Protein AF-A0A496U935-F1 (afdb_monomer_lite)

Sequence (154 aa):
MNNRLVRILVPLVVIAGLAYFGVIDLSLLPMDDPNFQATLATIGIYMLWSILESVRDTDFSRITLYAVLLVSALDTFLLELTNFSGHMYIRWAGVFLLVSGCLARLLALKTGNRTLLRLARIGQELGVALGLGSIAGTVIAVFPGIPSSLREEI

Foldseek 3Di:
DPPLVCLVCVVVVVVVVCVVVVVDPPVPQPPVPLLSVLLVLLVVLVSVLCSVVVPDDDAPLVVLLVVLLVQLCCCLPVNVPQAPVPPSVQLVVLSVLLNVLSVLCVVCVVVVPLVSNLSSSLSNQCSSNSSSRGPRSNCSSPPVNSVSSVPDDD

Structure (mmCIF, N/CA/C/O backbone):
data_AF-A0A496U935-F1
#
_entry.id   AF-A0A496U935-F1
#
loop_
_atom_site.group_PDB
_atom_site.id
_atom_site.type_symbol
_atom_site.label_atom_id
_atom_site.label_alt_id
_atom_site.label_comp_id
_atom_site.label_asym_id
_atom_site.label_entity_id
_atom_site.label_seq_id
_atom_site.pdbx_PDB_ins_code
_atom_site.Cartn_x
_atom_site.Cartn_y
_atom_site.Cartn_z
_atom_site.occupancy
_atom_site.B_iso_or_equiv
_atom_site.auth_seq_id
_atom_site.auth_comp_id
_atom_site.auth_asym_id
_atom_site.auth_atom_id
_atom_site.pdbx_PDB_model_num
ATOM 1 N N . MET A 1 1 ? -13.586 -25.203 3.489 1.00 51.03 1 MET A N 1
ATOM 2 C CA . MET A 1 1 ? -12.246 -24.741 3.054 1.00 51.03 1 MET A CA 1
ATOM 3 C C . MET A 1 1 ? -12.108 -23.280 3.463 1.00 51.03 1 MET A C 1
ATOM 5 O O . MET A 1 1 ? -13.022 -22.519 3.185 1.00 51.03 1 MET A O 1
ATOM 9 N N . ASN A 1 2 ? -11.064 -22.896 4.204 1.00 60.16 2 ASN A N 1
ATOM 10 C CA . ASN A 1 2 ? -10.927 -21.534 4.741 1.00 60.16 2 ASN A CA 1
ATOM 11 C C . ASN A 1 2 ? -10.929 -20.506 3.590 1.00 60.16 2 ASN A C 1
ATOM 13 O O . ASN A 1 2 ? -10.000 -20.512 2.786 1.00 60.16 2 ASN A O 1
ATOM 17 N N . ASN A 1 3 ? -11.918 -19.603 3.531 1.00 65.00 3 ASN A N 1
ATOM 18 C CA . ASN A 1 3 ? -12.020 -18.538 2.511 1.00 65.00 3 ASN A CA 1
ATOM 19 C C . ASN A 1 3 ? -10.723 -17.719 2.351 1.00 65.00 3 ASN A C 1
ATOM 21 O O . ASN A 1 3 ? -10.454 -17.170 1.285 1.00 65.00 3 ASN A O 1
ATOM 25 N N . ARG A 1 4 ? -9.885 -17.679 3.395 1.00 64.25 4 ARG A N 1
ATOM 26 C CA . ARG A 1 4 ? -8.563 -17.039 3.386 1.00 64.25 4 ARG A CA 1
ATOM 27 C C . ARG A 1 4 ? -7.571 -17.722 2.449 1.00 64.25 4 ARG A C 1
ATOM 29 O O . ARG A 1 4 ? -6.885 -17.037 1.707 1.00 64.25 4 ARG A O 1
ATOM 36 N N . LEU A 1 5 ? -7.519 -19.056 2.456 1.00 64.50 5 LEU A N 1
ATOM 37 C CA . LEU A 1 5 ? -6.602 -19.812 1.600 1.00 64.50 5 LEU A CA 1
ATOM 38 C C . LEU A 1 5 ? -6.986 -19.666 0.132 1.00 64.50 5 LEU A C 1
ATOM 40 O O . LEU A 1 5 ? -6.110 -19.474 -0.696 1.00 64.50 5 LEU A O 1
ATOM 44 N N . VAL A 1 6 ? -8.285 -19.669 -0.181 1.00 68.88 6 VAL A N 1
ATOM 45 C CA . VAL A 1 6 ? -8.776 -19.474 -1.553 1.00 68.88 6 VAL A CA 1
ATOM 46 C C . VAL A 1 6 ? -8.397 -18.087 -2.084 1.00 68.88 6 VAL A C 1
ATOM 48 O O . VAL A 1 6 ? -7.912 -17.987 -3.202 1.00 68.88 6 VAL A O 1
ATOM 51 N N . ARG A 1 7 ? -8.515 -17.020 -1.282 1.00 64.94 7 ARG A N 1
ATOM 52 C CA . ARG A 1 7 ? -8.124 -15.657 -1.702 1.00 64.94 7 ARG A CA 1
ATOM 53 C C . ARG A 1 7 ? -6.628 -15.487 -1.992 1.00 64.94 7 ARG A C 1
ATOM 55 O O . ARG A 1 7 ? -6.278 -14.587 -2.742 1.00 64.94 7 ARG A O 1
ATOM 62 N N . ILE A 1 8 ? -5.773 -16.328 -1.411 1.00 66.69 8 ILE A N 1
ATOM 63 C CA . ILE A 1 8 ? -4.318 -16.336 -1.648 1.00 66.69 8 ILE A CA 1
ATOM 64 C C . ILE A 1 8 ? -3.976 -17.244 -2.822 1.00 66.69 8 ILE A C 1
ATOM 66 O O . ILE A 1 8 ? -3.218 -16.872 -3.714 1.00 66.69 8 ILE A O 1
ATOM 70 N N . LEU A 1 9 ? -4.547 -18.449 -2.805 1.00 70.94 9 LEU A N 1
ATOM 71 C CA . LEU A 1 9 ? -4.283 -19.470 -3.802 1.00 70.94 9 LEU A CA 1
ATOM 72 C C . LEU A 1 9 ? -4.796 -19.047 -5.163 1.00 70.94 9 LEU A C 1
ATOM 74 O O . LEU A 1 9 ? -4.093 -19.276 -6.124 1.00 70.94 9 LEU A O 1
ATOM 78 N N . VAL A 1 10 ? -5.960 -18.407 -5.273 1.00 74.25 10 VAL A N 1
ATOM 79 C CA . VAL A 1 10 ? -6.506 -18.003 -6.577 1.00 74.25 10 VAL A CA 1
ATOM 80 C C . VAL A 1 10 ? -5.537 -17.102 -7.355 1.00 74.25 10 VAL A C 1
ATOM 82 O O . VAL A 1 10 ? -5.161 -17.503 -8.451 1.00 74.25 10 VAL A O 1
ATOM 85 N N . PRO A 1 11 ? -5.061 -15.949 -6.843 1.00 73.06 11 PRO A N 1
ATOM 86 C CA . PRO A 1 11 ? -4.116 -15.122 -7.591 1.00 73.06 11 PRO A CA 1
ATOM 87 C C . PRO A 1 11 ? -2.777 -15.830 -7.839 1.00 73.06 11 PRO A C 1
ATOM 89 O O . PRO A 1 11 ? -2.255 -15.738 -8.944 1.00 73.06 11 PRO A O 1
ATOM 92 N N . LEU A 1 12 ? -2.247 -16.599 -6.878 1.00 75.88 12 LEU A N 1
ATOM 93 C CA . LEU A 1 12 ? -1.008 -17.368 -7.080 1.00 75.88 12 LEU A CA 1
ATOM 94 C C . LEU A 1 12 ? -1.152 -18.466 -8.141 1.00 75.88 12 LEU A C 1
ATOM 96 O O . LEU A 1 12 ? -0.262 -18.637 -8.964 1.00 75.88 12 LEU A O 1
ATOM 100 N N . VAL A 1 13 ? -2.267 -19.193 -8.139 1.00 80.56 13 VAL A N 1
ATOM 101 C CA . VAL A 1 13 ? -2.587 -20.248 -9.109 1.00 80.56 13 VAL A CA 1
ATOM 102 C C . VAL A 1 13 ? -2.856 -19.642 -10.480 1.00 80.56 13 VAL A C 1
ATOM 104 O O . VAL A 1 13 ? -2.444 -20.223 -11.474 1.00 80.56 13 VAL A O 1
ATOM 107 N N . VAL A 1 14 ? -3.487 -18.468 -10.555 1.00 79.19 14 VAL A N 1
ATOM 108 C CA . VAL A 1 14 ? -3.654 -17.733 -11.816 1.00 79.19 14 VAL A CA 1
ATOM 109 C C . VAL A 1 14 ? -2.294 -17.305 -12.365 1.00 79.19 14 VAL A C 1
ATOM 111 O O . VAL A 1 14 ? -2.022 -17.567 -13.529 1.00 79.19 14 VAL A O 1
ATOM 114 N N . ILE A 1 15 ? -1.409 -16.730 -11.543 1.00 79.06 15 ILE A N 1
ATOM 115 C CA . ILE A 1 15 ? -0.047 -16.357 -11.965 1.00 79.06 15 ILE A CA 1
ATOM 116 C C . ILE A 1 15 ? 0.744 -17.597 -12.403 1.00 79.06 15 ILE A C 1
ATOM 118 O O . ILE A 1 15 ? 1.351 -17.588 -13.470 1.00 79.06 15 ILE A O 1
ATOM 122 N N . ALA A 1 16 ? 0.703 -18.680 -11.622 1.00 78.00 16 ALA A N 1
ATOM 123 C CA . ALA A 1 16 ? 1.377 -19.934 -11.948 1.00 78.00 16 ALA A CA 1
ATOM 124 C C . ALA A 1 16 ? 0.813 -20.579 -13.222 1.00 78.00 16 ALA A C 1
ATOM 126 O O . ALA A 1 16 ? 1.575 -21.092 -14.034 1.00 78.00 16 ALA A O 1
ATOM 127 N N . GLY A 1 17 ? -0.504 -20.518 -13.425 1.00 81.75 17 GLY A N 1
ATOM 128 C CA . GLY A 1 17 ? -1.167 -20.975 -14.641 1.00 81.75 17 GLY A CA 1
ATOM 129 C C . GLY A 1 17 ? -0.741 -20.152 -15.853 1.00 81.75 17 GLY A C 1
ATOM 130 O O . GLY A 1 17 ? -0.320 -20.720 -16.852 1.00 81.75 17 GLY A O 1
ATOM 131 N N . LEU A 1 18 ? -0.772 -18.822 -15.755 1.00 81.81 18 LEU A N 1
ATOM 132 C CA . LEU A 1 18 ? -0.329 -17.921 -16.825 1.00 81.81 18 LEU A CA 1
ATOM 133 C C . LEU A 1 18 ? 1.153 -18.118 -17.172 1.00 81.81 18 LEU A C 1
ATOM 135 O O . LEU A 1 18 ? 1.505 -18.103 -18.350 1.00 81.81 18 LEU A O 1
ATOM 139 N N . ALA A 1 19 ? 2.003 -18.358 -16.172 1.00 80.44 19 ALA A N 1
ATOM 140 C CA . ALA A 1 19 ? 3.406 -18.696 -16.385 1.00 80.44 19 ALA A CA 1
ATOM 141 C C . ALA A 1 19 ? 3.576 -20.074 -17.045 1.00 80.44 19 ALA A C 1
ATOM 143 O O . ALA A 1 19 ? 4.342 -20.217 -17.993 1.00 80.44 19 ALA A O 1
ATOM 144 N N . TYR A 1 20 ? 2.818 -21.082 -16.601 1.00 82.19 20 TYR A N 1
ATOM 145 C CA . TYR A 1 20 ? 2.844 -22.430 -17.175 1.00 82.19 20 TYR A CA 1
ATOM 146 C C . TYR A 1 20 ? 2.384 -22.456 -18.640 1.00 82.19 20 TYR A C 1
ATOM 148 O O . TYR A 1 20 ? 2.972 -23.157 -19.458 1.00 82.19 20 TYR A O 1
ATOM 156 N N . PHE A 1 21 ? 1.371 -21.659 -18.991 1.00 85.06 21 PHE A N 1
ATOM 157 C CA . PHE A 1 21 ? 0.910 -21.493 -20.373 1.00 85.06 21 PHE A CA 1
ATOM 158 C C . PHE A 1 21 ? 1.835 -20.608 -21.228 1.00 85.06 21 PHE A C 1
ATOM 160 O O . PHE A 1 21 ? 1.528 -20.372 -22.394 1.00 85.06 21 PHE A O 1
ATOM 167 N N . GLY A 1 22 ? 2.948 -20.110 -20.675 1.00 76.75 22 GLY A N 1
ATOM 168 C CA . GLY A 1 22 ? 3.897 -19.256 -21.392 1.00 76.75 22 GLY A CA 1
ATOM 169 C C . GLY A 1 22 ? 3.345 -17.871 -21.739 1.00 76.75 22 GLY A C 1
ATOM 170 O O . GLY A 1 22 ? 3.908 -17.185 -22.586 1.00 76.75 22 GLY A O 1
ATOM 171 N N . VAL A 1 23 ? 2.242 -17.455 -21.106 1.00 80.06 23 VAL A N 1
ATOM 172 C CA . VAL A 1 23 ? 1.650 -16.118 -21.283 1.00 80.06 23 VAL A CA 1
ATOM 173 C C . VAL A 1 23 ? 2.477 -15.066 -20.541 1.00 80.06 23 VAL A C 1
ATOM 175 O O . VAL A 1 23 ? 2.571 -13.927 -20.988 1.00 80.06 23 VAL A O 1
ATOM 178 N N . ILE A 1 24 ? 3.080 -15.448 -19.411 1.00 76.06 24 ILE A N 1
ATOM 179 C CA . ILE A 1 24 ? 3.973 -14.600 -18.617 1.00 76.06 24 ILE A CA 1
ATOM 180 C C . ILE A 1 24 ? 5.315 -15.310 -18.474 1.00 76.06 24 ILE A C 1
ATOM 182 O O . ILE A 1 24 ? 5.380 -16.409 -17.929 1.00 76.06 24 ILE A O 1
ATOM 186 N N . ASP A 1 25 ? 6.391 -14.656 -18.897 1.00 77.56 25 ASP A N 1
ATOM 187 C CA . ASP A 1 25 ? 7.743 -15.116 -18.604 1.00 77.56 25 ASP A CA 1
ATOM 188 C C . ASP A 1 25 ? 8.238 -14.468 -17.304 1.00 77.56 25 ASP A C 1
ATOM 190 O O . ASP A 1 25 ? 8.533 -13.274 -17.242 1.00 77.56 25 ASP A O 1
ATOM 194 N N . LEU A 1 26 ? 8.310 -15.268 -16.241 1.00 74.19 26 LEU A N 1
ATOM 195 C CA . LEU A 1 26 ? 8.789 -14.818 -14.933 1.00 74.19 26 LEU A CA 1
ATOM 196 C C . LEU A 1 26 ? 10.297 -14.525 -14.930 1.00 74.19 26 LEU A C 1
ATOM 198 O O . LEU A 1 26 ? 10.767 -13.820 -14.040 1.00 74.19 26 LEU A O 1
ATOM 202 N N . SER A 1 27 ? 11.054 -15.047 -15.901 1.00 73.69 27 SER A N 1
ATOM 203 C CA . SER A 1 27 ? 12.497 -14.807 -16.014 1.00 73.69 27 SER A CA 1
ATOM 204 C C . SER A 1 27 ? 12.833 -13.432 -16.597 1.00 73.69 27 SER A C 1
ATOM 206 O O . SER A 1 27 ? 13.920 -12.916 -16.353 1.00 73.69 27 SER A O 1
ATOM 208 N N . LEU A 1 28 ? 11.876 -12.808 -17.292 1.00 75.56 28 LEU A N 1
ATOM 209 C CA . LEU A 1 28 ? 11.979 -11.441 -17.810 1.00 75.56 28 LEU A CA 1
ATOM 210 C C . LEU A 1 28 ? 11.612 -10.372 -16.772 1.00 75.56 28 LEU A C 1
ATOM 212 O O . LEU A 1 28 ? 11.670 -9.179 -17.074 1.00 75.56 28 LEU A O 1
ATOM 216 N N . LEU A 1 29 ? 11.221 -10.766 -15.555 1.00 78.19 29 LEU A N 1
ATOM 217 C CA . LEU A 1 29 ? 10.920 -9.801 -14.504 1.00 78.19 29 LEU A CA 1
ATOM 218 C C . LEU A 1 29 ? 12.202 -9.057 -14.100 1.00 78.19 29 LEU A C 1
ATOM 220 O O . LEU A 1 29 ? 13.200 -9.710 -13.782 1.00 78.19 29 LEU A O 1
ATOM 224 N N . PRO A 1 30 ? 12.187 -7.712 -14.057 1.00 80.69 30 PRO A N 1
ATOM 225 C CA . PRO A 1 30 ? 13.355 -6.907 -13.719 1.00 80.69 30 PRO A CA 1
ATOM 226 C C . PRO A 1 30 ? 13.611 -6.952 -12.206 1.00 80.69 30 PRO A C 1
ATOM 228 O O . PRO A 1 30 ? 13.428 -5.973 -11.489 1.00 80.69 30 PRO A O 1
ATOM 231 N N . MET A 1 31 ? 14.023 -8.116 -11.699 1.00 81.75 31 MET A N 1
ATOM 232 C CA . MET A 1 31 ? 14.264 -8.353 -10.272 1.00 81.75 31 MET A CA 1
ATOM 233 C C . MET A 1 31 ? 15.376 -7.467 -9.709 1.00 81.75 31 MET A C 1
ATOM 235 O O . MET A 1 31 ? 15.357 -7.160 -8.519 1.00 81.75 31 MET A O 1
ATOM 239 N N . ASP A 1 32 ? 16.299 -7.020 -10.558 1.00 83.75 32 ASP A N 1
ATOM 240 C CA . ASP A 1 32 ? 17.384 -6.109 -10.193 1.00 83.75 32 ASP A CA 1
ATOM 241 C C . ASP A 1 32 ? 16.967 -4.628 -10.222 1.00 83.75 32 ASP A C 1
ATOM 243 O O . ASP A 1 32 ? 17.707 -3.780 -9.723 1.00 83.75 32 ASP A O 1
ATOM 247 N N . ASP A 1 33 ? 15.790 -4.290 -10.771 1.00 82.19 33 ASP A N 1
ATOM 248 C CA . ASP A 1 33 ? 15.294 -2.914 -10.761 1.00 82.19 33 ASP A CA 1
ATOM 249 C C . ASP A 1 33 ? 14.745 -2.565 -9.369 1.00 82.19 33 ASP A C 1
ATOM 251 O O . ASP A 1 33 ? 13.744 -3.134 -8.914 1.00 82.19 33 ASP A O 1
ATOM 255 N N . PRO A 1 34 ? 15.347 -1.592 -8.668 1.00 81.81 34 PRO A N 1
ATOM 256 C CA . PRO A 1 34 ? 14.910 -1.240 -7.327 1.00 81.81 34 PRO A CA 1
ATOM 257 C C . PRO A 1 34 ? 13.490 -0.642 -7.305 1.00 81.81 34 PRO A C 1
ATOM 259 O O . PRO A 1 34 ? 12.810 -0.713 -6.278 1.00 81.81 34 PRO A O 1
ATOM 262 N N . ASN A 1 35 ? 12.996 -0.084 -8.420 1.00 80.50 35 ASN A N 1
ATOM 263 C CA . ASN A 1 35 ? 11.610 0.386 -8.515 1.00 80.50 35 ASN A CA 1
ATOM 264 C C . ASN A 1 35 ? 10.631 -0.787 -8.517 1.00 80.50 35 ASN A C 1
ATOM 266 O O . ASN A 1 35 ? 9.629 -0.767 -7.792 1.00 80.50 35 ASN A O 1
ATOM 270 N N . PHE A 1 36 ? 10.939 -1.824 -9.295 1.00 81.25 36 PHE A N 1
ATOM 271 C CA . PHE A 1 36 ? 10.192 -3.072 -9.299 1.00 81.25 36 PHE A CA 1
ATOM 272 C C . PHE A 1 36 ? 10.188 -3.727 -7.911 1.00 81.25 36 PHE A C 1
ATOM 274 O O . PHE A 1 36 ? 9.121 -4.084 -7.412 1.00 81.25 36 PHE A O 1
ATOM 281 N N . GLN A 1 37 ? 11.337 -3.782 -7.227 1.00 87.31 37 GLN A N 1
ATOM 282 C CA . GLN A 1 37 ? 11.442 -4.347 -5.875 1.00 87.31 37 GLN A CA 1
ATOM 283 C C . GLN A 1 37 ? 10.560 -3.625 -4.847 1.00 87.31 37 GLN A C 1
ATOM 285 O O . GLN A 1 37 ? 9.840 -4.280 -4.093 1.00 87.31 37 GLN A O 1
ATOM 290 N N . ALA A 1 38 ? 10.578 -2.287 -4.820 1.00 84.69 38 ALA A N 1
ATOM 291 C CA . ALA A 1 38 ? 9.737 -1.514 -3.903 1.00 84.69 38 ALA A CA 1
ATOM 292 C C . ALA A 1 38 ? 8.245 -1.757 -4.178 1.00 84.69 38 ALA A C 1
ATOM 294 O O . ALA A 1 38 ? 7.476 -2.013 -3.253 1.00 84.69 38 ALA A O 1
ATOM 295 N N . THR A 1 39 ? 7.856 -1.768 -5.456 1.00 84.69 39 THR A N 1
ATOM 296 C CA . THR A 1 39 ? 6.484 -2.069 -5.890 1.00 84.69 39 THR A CA 1
ATOM 297 C C . THR A 1 39 ? 6.049 -3.463 -5.437 1.00 84.69 39 THR A C 1
ATOM 299 O O . THR A 1 39 ? 4.989 -3.628 -4.830 1.00 84.69 39 THR A O 1
ATOM 302 N N . LEU A 1 40 ? 6.893 -4.466 -5.688 1.00 84.81 40 LEU A N 1
ATOM 303 C CA . LEU A 1 40 ? 6.660 -5.854 -5.308 1.00 84.81 40 LEU A CA 1
ATOM 304 C C . LEU A 1 40 ? 6.536 -6.001 -3.787 1.00 84.81 40 LEU A C 1
ATOM 306 O O . LEU A 1 40 ? 5.631 -6.684 -3.310 1.00 84.81 40 LEU A O 1
ATOM 310 N N . ALA A 1 41 ? 7.393 -5.320 -3.021 1.00 87.31 41 ALA A N 1
ATOM 311 C CA . ALA A 1 41 ? 7.331 -5.300 -1.565 1.00 87.31 41 ALA A CA 1
ATOM 312 C C . ALA A 1 41 ? 6.020 -4.677 -1.065 1.00 87.31 41 ALA A C 1
ATOM 314 O O . ALA A 1 41 ? 5.342 -5.280 -0.232 1.00 87.31 41 ALA A O 1
ATOM 315 N N . THR A 1 42 ? 5.617 -3.517 -1.595 1.00 86.44 42 THR A N 1
ATOM 316 C CA . THR A 1 42 ? 4.346 -2.863 -1.241 1.00 86.44 42 THR A CA 1
ATOM 317 C C . THR A 1 42 ? 3.153 -3.777 -1.509 1.00 86.44 42 THR A C 1
ATOM 319 O O . THR A 1 42 ? 2.316 -3.964 -0.625 1.00 86.44 42 THR A O 1
ATOM 322 N N . ILE A 1 43 ? 3.098 -4.400 -2.692 1.00 84.19 43 ILE A N 1
ATOM 323 C CA . ILE A 1 43 ? 2.038 -5.347 -3.063 1.00 84.19 43 ILE A CA 1
ATOM 324 C C . ILE A 1 43 ? 2.059 -6.573 -2.142 1.00 84.19 43 ILE A C 1
ATOM 326 O O . ILE A 1 43 ? 1.010 -6.994 -1.654 1.00 84.19 43 ILE A O 1
ATOM 330 N N . GLY A 1 44 ? 3.239 -7.131 -1.863 1.00 84.00 44 GLY A N 1
ATOM 331 C CA . GLY A 1 44 ? 3.404 -8.292 -0.991 1.00 84.00 44 GLY A CA 1
ATOM 332 C C . GLY A 1 44 ? 2.935 -8.024 0.439 1.00 84.00 44 GLY A C 1
ATOM 333 O O . GLY A 1 44 ? 2.155 -8.800 0.991 1.00 84.00 44 GLY A O 1
ATOM 334 N N . ILE A 1 45 ? 3.340 -6.891 1.019 1.00 87.56 45 ILE A N 1
ATOM 335 C CA . ILE A 1 45 ? 2.902 -6.455 2.352 1.00 87.56 45 ILE A CA 1
ATOM 336 C C . ILE A 1 45 ? 1.394 -6.226 2.367 1.00 87.56 45 ILE A C 1
ATOM 338 O O . ILE A 1 45 ? 0.718 -6.657 3.301 1.00 87.56 45 ILE A O 1
ATOM 342 N N . TYR A 1 46 ? 0.855 -5.580 1.334 1.00 83.56 46 TYR A N 1
ATOM 343 C CA . TYR A 1 46 ? -0.575 -5.348 1.222 1.00 83.56 46 TYR A CA 1
ATOM 344 C C . TYR A 1 46 ? -1.375 -6.657 1.143 1.00 83.56 46 TYR A C 1
ATOM 346 O O . TYR A 1 46 ? -2.371 -6.818 1.850 1.00 83.56 46 TYR A O 1
ATOM 354 N N . MET A 1 47 ? -0.938 -7.617 0.324 1.00 80.38 47 MET A N 1
ATOM 355 C CA . MET A 1 47 ? -1.584 -8.927 0.243 1.00 80.38 47 MET A CA 1
ATOM 356 C C . MET A 1 47 ? -1.519 -9.654 1.585 1.00 80.38 47 MET A C 1
ATOM 358 O O . MET A 1 47 ? -2.547 -10.136 2.064 1.00 80.38 47 MET A O 1
ATOM 362 N N . LEU A 1 48 ? -0.346 -9.667 2.228 1.00 82.38 48 LEU A N 1
ATOM 363 C CA . LEU A 1 48 ? -0.166 -10.251 3.557 1.00 82.38 48 LEU A CA 1
ATOM 364 C C . LEU A 1 48 ? -1.124 -9.626 4.576 1.00 82.38 48 LEU A C 1
ATOM 366 O O . LEU A 1 48 ? -1.810 -10.331 5.316 1.00 82.38 48 LEU A O 1
ATOM 370 N N . TRP A 1 49 ? -1.222 -8.300 4.566 1.00 83.88 49 TRP A N 1
ATOM 371 C CA . TRP A 1 49 ? -2.147 -7.550 5.400 1.00 83.88 49 TRP A CA 1
ATOM 372 C C . TRP A 1 49 ? -3.613 -7.91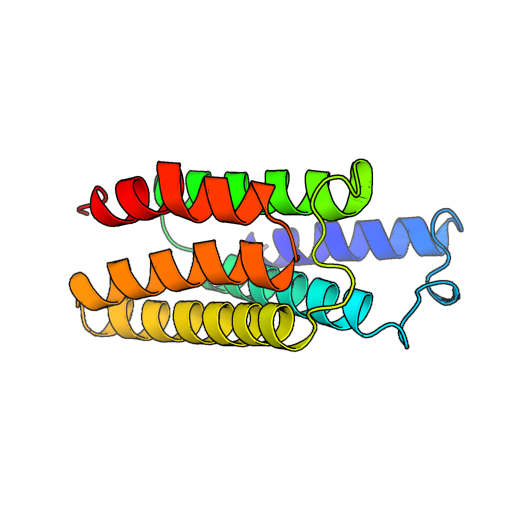9 5.138 1.00 83.88 49 TRP A C 1
ATOM 374 O O . TRP A 1 49 ? -4.357 -8.234 6.067 1.00 83.88 49 TRP A O 1
ATOM 384 N N . SER A 1 50 ? -4.023 -7.935 3.869 1.00 76.69 50 SER A N 1
ATOM 385 C CA . SER A 1 50 ? -5.389 -8.251 3.435 1.00 76.69 50 SER A CA 1
ATOM 386 C C . SER A 1 50 ? -5.845 -9.636 3.915 1.00 76.69 50 SER A C 1
ATOM 388 O O . SER A 1 50 ? -6.997 -9.830 4.312 1.00 76.69 50 SER A O 1
ATOM 390 N N . ILE A 1 51 ? -4.919 -10.599 3.965 1.00 75.12 51 ILE A N 1
ATOM 391 C CA . ILE A 1 51 ? -5.155 -11.945 4.501 1.00 75.12 51 ILE A CA 1
ATOM 392 C C . ILE A 1 51 ? -5.418 -11.902 6.008 1.00 75.12 51 ILE A C 1
ATOM 394 O O . ILE A 1 51 ? -6.388 -12.509 6.482 1.00 75.12 51 ILE A O 1
ATOM 398 N N . LEU A 1 52 ? -4.557 -11.198 6.749 1.00 76.00 52 LEU A N 1
ATOM 399 C CA . LEU A 1 52 ? -4.630 -11.081 8.206 1.00 76.00 52 LEU A CA 1
ATOM 400 C C . LEU A 1 52 ? -5.922 -10.381 8.650 1.00 76.00 52 LEU A C 1
ATOM 402 O O . LEU A 1 52 ? -6.566 -10.829 9.597 1.00 76.00 52 LEU A O 1
ATOM 406 N N . GLU A 1 53 ? -6.347 -9.349 7.921 1.00 73.31 53 GLU A N 1
ATOM 407 C CA . GLU A 1 53 ? -7.528 -8.541 8.246 1.00 73.31 53 GLU A CA 1
ATOM 408 C C . GLU A 1 53 ? -8.859 -9.212 7.823 1.00 73.31 53 GLU A C 1
ATOM 410 O O . GLU A 1 53 ? -9.926 -8.787 8.264 1.00 73.31 53 GLU A O 1
ATOM 415 N N . SER A 1 54 ? -8.852 -10.274 6.998 1.00 58.66 54 SER A N 1
ATOM 416 C CA . SER A 1 54 ? -10.037 -10.854 6.307 1.00 58.66 54 SER A CA 1
ATOM 417 C C . SER A 1 54 ? -11.202 -11.384 7.178 1.00 58.66 54 SER A C 1
ATOM 419 O O . SER A 1 54 ? -12.122 -12.013 6.660 1.00 58.66 54 SER A O 1
ATOM 421 N N . VAL A 1 55 ? -11.190 -11.130 8.486 1.00 56.16 55 VAL A N 1
ATOM 422 C CA . VAL A 1 55 ? -12.130 -11.643 9.497 1.00 56.16 55 VAL A CA 1
ATOM 423 C C . VAL A 1 55 ? -13.204 -10.633 9.903 1.00 56.16 55 VAL A C 1
ATOM 425 O O . VAL A 1 55 ? -14.159 -11.021 10.563 1.00 56.16 55 VAL A O 1
ATOM 428 N N . ARG A 1 56 ? -13.067 -9.347 9.562 1.00 55.03 56 ARG A N 1
ATOM 429 C CA . ARG A 1 56 ? -14.006 -8.301 10.005 1.00 55.03 56 ARG A CA 1
ATOM 430 C C . ARG A 1 56 ? -14.576 -7.492 8.838 1.00 55.03 56 ARG A C 1
ATOM 432 O O . ARG A 1 56 ? -13.940 -7.418 7.783 1.00 55.03 56 ARG A O 1
ATOM 439 N N . ASP A 1 57 ? -15.801 -7.017 9.063 1.00 50.06 57 ASP A N 1
ATOM 440 C CA . ASP A 1 57 ? -16.802 -6.533 8.105 1.00 50.06 57 ASP A CA 1
ATOM 441 C C . ASP A 1 57 ? -16.336 -5.424 7.147 1.00 50.06 57 ASP A C 1
ATOM 443 O O . ASP A 1 57 ? -15.254 -4.849 7.272 1.00 50.06 57 ASP A O 1
ATOM 447 N N . THR A 1 58 ? -17.163 -5.185 6.129 1.00 54.38 58 THR A N 1
ATOM 448 C CA . THR A 1 58 ? -16.998 -4.186 5.065 1.00 54.38 58 THR A CA 1
ATOM 449 C C . THR A 1 58 ? -17.024 -2.748 5.593 1.00 54.38 58 THR A C 1
ATOM 451 O O . THR A 1 58 ? -18.027 -2.054 5.470 1.00 54.38 58 THR A O 1
ATOM 454 N N . ASP A 1 59 ? -15.898 -2.300 6.143 1.00 61.28 59 ASP A N 1
ATOM 455 C CA . ASP A 1 59 ? -15.643 -0.891 6.462 1.00 61.28 59 ASP A CA 1
ATOM 456 C C . ASP A 1 59 ? -15.344 -0.081 5.186 1.00 61.28 59 ASP A C 1
ATOM 458 O O . ASP A 1 59 ? -14.579 -0.509 4.312 1.00 61.28 59 ASP A O 1
ATOM 462 N N . PHE A 1 60 ? -15.901 1.126 5.114 1.00 61.34 60 PHE A N 1
ATOM 463 C CA . PHE A 1 60 ? -15.611 2.173 4.130 1.00 61.34 60 PHE A CA 1
ATOM 464 C C . PHE A 1 60 ? -14.098 2.431 3.969 1.00 61.34 60 PHE A C 1
ATOM 466 O O . PHE A 1 60 ? -13.636 2.640 2.850 1.00 61.34 60 PHE A O 1
ATOM 473 N N . SER A 1 61 ? -13.293 2.313 5.032 1.00 62.69 61 SER A N 1
ATOM 474 C CA . SER A 1 61 ? -11.825 2.436 4.976 1.00 62.69 61 SER A CA 1
ATOM 475 C C . SER A 1 61 ? -11.175 1.390 4.071 1.00 62.69 61 SER A C 1
ATOM 477 O O . SER A 1 61 ? -10.151 1.670 3.447 1.00 62.69 61 SER A O 1
ATOM 479 N N . ARG A 1 62 ? -11.756 0.188 3.928 1.00 68.75 62 ARG A N 1
ATOM 480 C CA . ARG A 1 62 ? -11.252 -0.770 2.931 1.00 68.75 62 ARG A CA 1
ATOM 481 C C . ARG A 1 62 ? -11.493 -0.277 1.519 1.00 68.75 62 ARG A C 1
ATOM 483 O O . ARG A 1 62 ? -10.615 -0.451 0.683 1.00 68.75 62 ARG A O 1
ATOM 490 N N . ILE A 1 63 ? -12.652 0.326 1.257 1.00 73.25 63 ILE A N 1
ATOM 491 C CA . ILE A 1 63 ? -12.996 0.857 -0.065 1.00 73.25 63 ILE A CA 1
ATOM 492 C C . ILE A 1 63 ? -12.006 1.954 -0.448 1.00 73.25 63 ILE A C 1
ATOM 494 O O . ILE A 1 63 ? -11.483 1.925 -1.560 1.00 73.25 63 ILE A O 1
ATOM 498 N N . THR A 1 64 ? -11.677 2.863 0.473 1.00 73.56 64 THR A N 1
ATOM 499 C CA . THR A 1 64 ? -10.714 3.930 0.184 1.00 73.56 64 THR A CA 1
ATOM 500 C C . THR A 1 64 ? -9.314 3.384 -0.062 1.00 73.56 64 THR A C 1
ATOM 502 O O . THR A 1 64 ? -8.666 3.774 -1.029 1.00 73.56 64 THR A O 1
ATOM 505 N N . LEU A 1 65 ? -8.871 2.408 0.731 1.00 76.75 65 LEU A N 1
ATOM 506 C CA . LEU A 1 65 ? -7.571 1.775 0.531 1.00 76.75 65 LEU A CA 1
ATOM 507 C C . LEU A 1 65 ? -7.512 0.974 -0.786 1.00 76.75 65 LEU A C 1
ATOM 509 O O . LEU A 1 65 ? -6.500 1.026 -1.483 1.00 76.75 65 LEU A O 1
ATOM 513 N N . TYR A 1 66 ? -8.596 0.297 -1.183 1.00 79.56 66 TYR A N 1
ATOM 514 C CA . TYR A 1 66 ? -8.707 -0.329 -2.506 1.00 79.56 66 TYR A CA 1
ATOM 515 C C . TYR A 1 66 ? -8.673 0.704 -3.635 1.00 79.56 66 TYR A C 1
ATOM 517 O O . TYR A 1 66 ? -8.019 0.462 -4.644 1.00 79.56 66 TYR A O 1
ATOM 525 N N . ALA A 1 67 ? -9.341 1.849 -3.475 1.00 79.38 67 ALA A N 1
ATOM 526 C CA . ALA A 1 67 ? -9.324 2.926 -4.461 1.00 79.38 67 ALA A CA 1
ATOM 527 C C . ALA A 1 67 ? -7.916 3.517 -4.618 1.00 79.38 67 ALA A C 1
ATOM 529 O O . ALA A 1 67 ? -7.442 3.668 -5.742 1.00 79.38 67 ALA A O 1
ATOM 530 N N . VAL A 1 68 ? -7.217 3.772 -3.506 1.00 80.62 68 VAL A N 1
ATOM 531 C CA . VAL A 1 68 ? -5.813 4.208 -3.515 1.00 80.62 68 VAL A CA 1
ATOM 532 C C . VAL A 1 68 ? -4.945 3.176 -4.225 1.00 80.62 68 VAL A C 1
ATOM 534 O O . VAL A 1 68 ? -4.171 3.545 -5.103 1.00 80.62 68 VAL A O 1
ATOM 537 N N . LEU A 1 69 ? -5.091 1.890 -3.899 1.00 83.00 69 LEU A N 1
ATOM 538 C CA . LEU A 1 69 ? -4.314 0.822 -4.525 1.00 83.00 69 LEU A CA 1
ATOM 539 C C . LEU A 1 69 ? -4.593 0.707 -6.027 1.00 83.00 69 LEU A C 1
ATOM 541 O O . LEU A 1 69 ? -3.652 0.593 -6.806 1.00 83.00 69 LEU A O 1
ATOM 545 N N . LEU A 1 70 ? -5.861 0.772 -6.436 1.00 82.44 70 LEU A N 1
ATOM 546 C CA . LEU A 1 70 ? -6.266 0.690 -7.836 1.00 82.44 70 LEU A CA 1
ATOM 547 C C . LEU A 1 70 ? -5.714 1.864 -8.642 1.00 82.44 70 LEU A C 1
ATOM 549 O O . LEU A 1 70 ? -5.114 1.645 -9.688 1.00 82.44 70 LEU A O 1
ATOM 553 N N . VAL A 1 71 ? -5.891 3.096 -8.158 1.00 82.19 71 VAL A N 1
ATOM 554 C CA . VAL A 1 71 ? -5.396 4.277 -8.876 1.00 82.19 71 VAL A CA 1
ATOM 555 C C . VAL A 1 71 ? -3.878 4.313 -8.888 1.00 82.19 71 VAL A C 1
ATOM 557 O O . VAL A 1 71 ? -3.305 4.611 -9.928 1.00 82.19 71 VAL A O 1
ATOM 560 N N . SER A 1 72 ? -3.227 3.944 -7.785 1.00 79.69 72 SER A N 1
ATOM 561 C CA . SER A 1 72 ? -1.767 3.863 -7.745 1.00 79.69 72 SER A CA 1
ATOM 562 C C . SER A 1 72 ? -1.240 2.819 -8.726 1.00 79.69 72 SER A C 1
ATOM 564 O O . SER A 1 72 ? -0.296 3.086 -9.452 1.00 79.69 72 SER A O 1
ATOM 566 N N . ALA A 1 73 ? -1.863 1.639 -8.794 1.00 80.31 73 ALA A N 1
ATOM 567 C CA . ALA A 1 73 ? -1.475 0.607 -9.749 1.00 80.31 73 ALA A CA 1
ATOM 568 C C . ALA A 1 73 ? -1.721 1.054 -11.198 1.00 80.31 73 ALA A C 1
ATOM 570 O O . ALA A 1 73 ? -0.876 0.839 -12.060 1.00 80.31 73 ALA A O 1
ATOM 571 N N . LEU A 1 74 ? -2.855 1.698 -11.474 1.00 80.25 74 LEU A N 1
ATOM 572 C CA . LEU A 1 74 ? -3.189 2.176 -12.813 1.00 80.25 74 LEU A CA 1
ATOM 573 C C . LEU A 1 74 ? -2.241 3.296 -13.266 1.00 80.25 74 LEU A C 1
ATOM 575 O O . LEU A 1 74 ? -1.746 3.267 -14.388 1.00 80.25 74 LEU A O 1
ATOM 579 N N . ASP A 1 75 ? -1.925 4.239 -12.385 1.00 78.06 75 ASP A N 1
ATOM 580 C CA . ASP A 1 75 ? -0.961 5.301 -12.666 1.00 78.06 75 ASP A CA 1
ATOM 581 C C . ASP A 1 75 ? 0.459 4.748 -12.866 1.00 78.06 75 ASP A C 1
ATOM 583 O O . ASP A 1 75 ? 1.099 5.053 -13.867 1.00 78.06 75 ASP A O 1
ATOM 587 N N . THR A 1 76 ? 0.930 3.870 -11.976 1.00 74.12 76 THR A N 1
ATOM 588 C CA . THR A 1 76 ? 2.295 3.324 -12.033 1.00 74.12 76 THR A CA 1
ATOM 589 C C . THR A 1 76 ? 2.510 2.347 -13.193 1.00 74.12 76 THR A C 1
ATOM 591 O O . THR A 1 76 ? 3.597 2.350 -13.760 1.00 74.12 76 THR A O 1
ATOM 594 N N . PHE A 1 77 ? 1.526 1.505 -13.543 1.00 75.00 77 PHE A N 1
ATOM 595 C CA . PHE A 1 77 ? 1.714 0.421 -14.524 1.00 75.00 77 PHE A CA 1
ATOM 596 C C . PHE A 1 77 ? 1.089 0.665 -15.897 1.00 75.00 77 PHE A C 1
ATOM 598 O O . PHE A 1 77 ? 1.590 0.131 -16.881 1.00 75.00 77 PHE A O 1
ATOM 605 N N . LEU A 1 78 ? -0.040 1.377 -15.977 1.00 71.06 78 LEU A N 1
ATOM 606 C CA . LEU A 1 78 ? -0.748 1.570 -17.251 1.00 71.06 78 LEU A CA 1
ATOM 607 C C . LEU A 1 78 ? -0.446 2.925 -17.877 1.00 71.06 78 LEU A C 1
ATOM 609 O O . LEU A 1 78 ? -0.432 3.042 -19.099 1.00 71.06 78 LEU A O 1
ATOM 613 N N . LEU A 1 79 ? -0.269 3.946 -17.044 1.00 68.50 79 LEU A N 1
ATOM 614 C CA . LEU A 1 79 ? -0.186 5.324 -17.504 1.00 68.50 79 LEU A CA 1
ATOM 615 C C . LEU A 1 79 ? 1.228 5.898 -17.443 1.00 68.50 79 LEU A C 1
ATOM 617 O O . LEU A 1 79 ? 1.540 6.770 -18.248 1.00 68.50 79 LEU A O 1
ATOM 621 N N . GLU A 1 80 ? 2.040 5.462 -16.475 1.00 70.38 80 GLU A N 1
ATOM 622 C CA . GLU A 1 80 ? 3.354 6.034 -16.135 1.00 70.38 80 GLU A CA 1
ATOM 623 C C . GLU A 1 80 ? 3.339 7.575 -16.028 1.00 70.38 80 GLU A C 1
ATOM 625 O O . GLU A 1 80 ? 4.363 8.243 -16.152 1.00 70.38 80 GLU A O 1
ATOM 630 N N . LEU A 1 81 ? 2.160 8.155 -15.780 1.00 62.00 81 LEU A N 1
ATOM 631 C CA . LEU A 1 81 ? 1.894 9.581 -15.953 1.00 62.00 81 LEU A CA 1
ATOM 632 C C . LEU A 1 81 ? 2.504 10.400 -14.818 1.00 62.00 81 LEU A C 1
ATOM 634 O O . LEU A 1 81 ? 3.033 11.487 -15.053 1.00 62.00 81 LEU A O 1
ATOM 638 N N . THR A 1 82 ? 2.417 9.895 -13.583 1.00 65.50 82 THR A N 1
ATOM 639 C CA . THR A 1 82 ? 2.896 10.615 -12.396 1.00 65.50 82 THR A CA 1
ATOM 640 C C . THR A 1 82 ? 3.753 9.755 -11.469 1.00 65.50 82 THR A C 1
ATOM 642 O O . THR A 1 82 ? 3.638 9.805 -10.242 1.00 65.50 82 THR A O 1
ATOM 645 N N . ASN A 1 83 ? 4.630 8.952 -12.070 1.00 69.38 83 ASN A N 1
ATOM 646 C CA . ASN A 1 83 ? 5.499 8.033 -11.347 1.00 69.38 83 ASN A CA 1
ATOM 647 C C . ASN A 1 83 ? 6.734 8.759 -10.778 1.00 69.38 83 ASN A C 1
ATOM 649 O O . ASN A 1 83 ? 7.393 9.540 -11.467 1.00 69.38 83 ASN A O 1
ATOM 653 N N . PHE A 1 84 ? 7.104 8.474 -9.528 1.00 66.06 84 PHE A N 1
ATOM 654 C CA . PHE A 1 84 ? 8.352 8.961 -8.927 1.00 66.06 84 PHE A CA 1
ATOM 655 C C . PHE A 1 84 ? 9.559 8.150 -9.428 1.00 66.06 84 PHE A C 1
ATOM 657 O O . PHE A 1 84 ? 10.239 7.472 -8.651 1.00 66.06 84 PHE A O 1
ATOM 664 N N . SER A 1 85 ? 9.859 8.214 -10.726 1.00 61.22 85 SER A N 1
ATOM 665 C CA . SER A 1 85 ? 11.047 7.5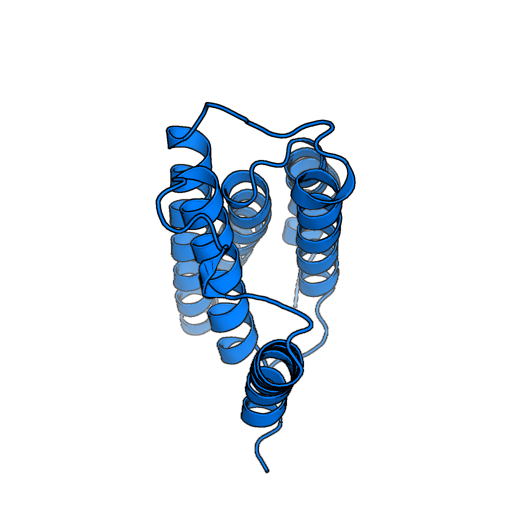75 -11.297 1.00 61.22 85 SER A CA 1
ATOM 666 C C . SER A 1 85 ? 12.305 8.309 -10.812 1.00 61.22 85 SER A C 1
ATOM 668 O O . SER A 1 85 ? 12.672 9.358 -11.337 1.00 61.22 85 SER A O 1
ATOM 670 N N . GLY A 1 86 ? 12.941 7.802 -9.753 1.00 65.88 86 GLY A N 1
ATOM 671 C CA . GLY A 1 86 ? 14.227 8.307 -9.247 1.00 65.88 86 GLY A CA 1
ATOM 672 C C . GLY A 1 86 ? 14.270 8.655 -7.757 1.00 65.88 86 GLY A C 1
ATOM 673 O O . GLY A 1 86 ? 15.355 8.785 -7.200 1.00 65.88 86 GLY A O 1
ATOM 674 N N . HIS A 1 87 ? 13.127 8.733 -7.067 1.00 81.38 87 HIS A N 1
ATOM 675 C CA . HIS A 1 87 ? 13.088 9.063 -5.633 1.00 81.38 87 HIS A CA 1
ATOM 676 C C . HIS A 1 87 ? 12.928 7.809 -4.766 1.00 81.38 87 HIS A C 1
ATOM 678 O O . HIS A 1 87 ? 11.963 7.651 -4.019 1.00 81.38 87 HIS A O 1
ATOM 684 N N . MET A 1 88 ? 13.909 6.908 -4.860 1.00 85.12 88 MET A N 1
ATOM 685 C CA . MET A 1 88 ? 13.902 5.598 -4.194 1.00 85.12 88 MET A CA 1
ATOM 686 C C . MET A 1 88 ? 13.659 5.683 -2.679 1.00 85.12 88 MET A C 1
ATOM 688 O O . MET A 1 88 ? 12.923 4.876 -2.113 1.00 85.12 88 MET A O 1
ATOM 692 N N . TYR A 1 89 ? 14.223 6.703 -2.026 1.00 86.56 89 TYR A N 1
ATOM 693 C CA . TYR A 1 89 ? 14.035 6.946 -0.594 1.00 86.56 89 TYR A CA 1
ATOM 694 C C . TYR A 1 89 ? 12.563 7.148 -0.214 1.00 86.56 89 TYR A C 1
ATOM 696 O O . TYR A 1 89 ? 12.126 6.646 0.818 1.00 86.56 89 TYR A O 1
ATOM 704 N N . ILE A 1 90 ? 11.784 7.833 -1.059 1.00 86.62 90 ILE A N 1
ATOM 705 C CA . ILE A 1 90 ? 10.355 8.084 -0.823 1.00 86.62 90 ILE A CA 1
ATOM 706 C C . ILE A 1 90 ? 9.564 6.780 -0.947 1.00 86.62 90 ILE A C 1
ATOM 708 O O . ILE A 1 90 ? 8.685 6.507 -0.130 1.00 86.62 90 ILE A O 1
ATOM 712 N N . ARG A 1 91 ? 9.915 5.936 -1.923 1.00 87.06 91 ARG A N 1
ATOM 713 C CA . ARG A 1 91 ? 9.243 4.649 -2.144 1.00 87.06 91 ARG A CA 1
ATOM 714 C C . ARG A 1 91 ? 9.455 3.693 -0.980 1.00 87.06 91 ARG A C 1
ATOM 716 O O . ARG A 1 91 ? 8.493 3.153 -0.438 1.00 87.06 91 ARG A O 1
ATOM 723 N N . TRP A 1 92 ? 10.699 3.548 -0.527 1.00 88.81 92 TRP A N 1
ATOM 724 C CA . TRP A 1 92 ? 10.998 2.736 0.652 1.00 88.81 92 TRP A CA 1
ATOM 725 C C . TRP A 1 92 ? 10.412 3.324 1.934 1.00 88.81 92 T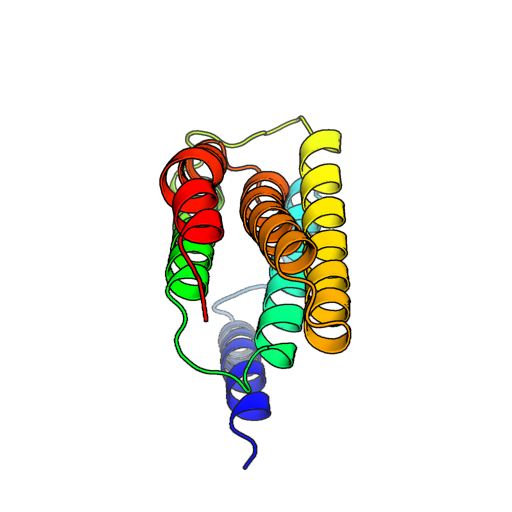RP A C 1
ATOM 727 O O . TRP A 1 92 ? 9.905 2.565 2.757 1.00 88.81 92 TRP A O 1
ATOM 737 N N . ALA A 1 93 ? 10.384 4.652 2.089 1.00 90.62 93 ALA A N 1
ATOM 738 C CA . ALA A 1 93 ? 9.651 5.282 3.185 1.00 90.62 93 ALA A CA 1
ATOM 739 C C . ALA A 1 93 ? 8.162 4.898 3.154 1.00 90.62 93 ALA A C 1
ATOM 741 O O . ALA A 1 93 ? 7.607 4.559 4.196 1.00 90.62 93 ALA A O 1
ATOM 742 N N . GLY A 1 94 ? 7.545 4.851 1.969 1.00 90.00 94 GLY A N 1
ATOM 743 C CA . GLY A 1 94 ? 6.190 4.337 1.767 1.00 90.00 94 GLY A CA 1
ATOM 744 C C . GLY A 1 94 ? 6.022 2.883 2.214 1.00 90.00 94 GLY A C 1
ATOM 745 O O . GLY A 1 94 ? 5.100 2.572 2.965 1.00 90.00 94 GLY A O 1
ATOM 746 N N . VAL A 1 95 ? 6.956 2.002 1.843 1.00 90.62 95 VAL A N 1
ATOM 747 C CA . VAL A 1 95 ? 6.980 0.597 2.292 1.00 90.62 95 VAL A CA 1
ATOM 748 C C . VAL A 1 95 ? 7.040 0.503 3.823 1.00 90.62 95 VAL A C 1
ATOM 750 O O . VAL A 1 95 ? 6.219 -0.186 4.430 1.00 90.62 95 VAL A O 1
ATOM 753 N N . PHE A 1 96 ? 7.962 1.218 4.474 1.00 93.19 96 PHE A N 1
ATOM 754 C CA . PHE A 1 96 ? 8.078 1.225 5.939 1.00 93.19 96 PHE A CA 1
ATOM 755 C C . PHE A 1 96 ? 6.833 1.798 6.622 1.00 93.19 96 PHE A C 1
ATOM 757 O O . PHE A 1 96 ? 6.381 1.293 7.654 1.00 93.19 96 PHE A O 1
ATOM 764 N N . LEU A 1 97 ? 6.249 2.837 6.036 1.00 92.56 97 LEU A N 1
ATOM 765 C CA . LEU A 1 97 ? 5.047 3.484 6.536 1.00 92.56 97 LEU A CA 1
ATOM 766 C C . LEU A 1 97 ? 3.818 2.563 6.390 1.00 92.56 97 LEU A C 1
ATOM 768 O O . LEU A 1 97 ? 3.016 2.467 7.317 1.00 92.56 97 LEU A O 1
ATOM 772 N N . LEU A 1 98 ? 3.748 1.756 5.325 1.00 91.81 98 LEU A N 1
ATOM 773 C CA . LEU A 1 98 ? 2.752 0.693 5.176 1.00 91.81 98 LEU A CA 1
ATOM 774 C C . LEU A 1 98 ? 2.920 -0.403 6.238 1.00 91.81 98 LEU A C 1
ATOM 776 O O . LEU A 1 98 ? 1.950 -0.760 6.906 1.00 91.81 98 LEU A O 1
ATOM 780 N N . VAL A 1 99 ? 4.137 -0.925 6.432 1.00 92.75 99 VAL A N 1
ATOM 781 C CA . VAL A 1 99 ? 4.410 -1.958 7.452 1.00 92.75 99 VAL A CA 1
ATOM 782 C C . VAL A 1 99 ? 4.059 -1.451 8.846 1.00 92.75 99 VAL A C 1
ATOM 784 O O . VAL A 1 99 ? 3.369 -2.137 9.602 1.00 92.75 99 VAL A O 1
ATOM 787 N N . SER A 1 100 ? 4.503 -0.242 9.189 1.00 92.31 100 SER A N 1
ATOM 788 C CA . SER A 1 100 ? 4.219 0.351 10.495 1.00 92.31 100 SER A CA 1
ATOM 789 C C . SER A 1 100 ? 2.727 0.629 10.682 1.00 92.31 100 SER A C 1
ATOM 791 O O . SER A 1 100 ? 2.207 0.324 11.751 1.00 92.31 100 SER A O 1
ATOM 793 N N . GLY A 1 101 ? 2.009 1.078 9.646 1.00 88.75 101 GLY A N 1
ATOM 794 C CA . GLY A 1 101 ? 0.549 1.199 9.655 1.00 88.75 101 GLY A CA 1
ATOM 795 C C . GLY A 1 101 ? -0.152 -0.141 9.903 1.00 88.75 101 GLY A C 1
ATOM 796 O O . GLY A 1 101 ? -1.020 -0.240 10.766 1.00 88.75 101 GLY A O 1
ATOM 797 N N . CYS A 1 102 ? 0.275 -1.212 9.231 1.00 87.81 102 CYS A N 1
ATOM 798 C CA . CYS A 1 102 ? -0.222 -2.572 9.470 1.00 87.81 102 CYS A CA 1
ATOM 799 C C . CYS A 1 102 ? 0.004 -3.037 10.916 1.00 87.81 102 CYS A C 1
ATOM 801 O O . CYS A 1 102 ? -0.928 -3.493 11.581 1.00 87.81 102 CYS A O 1
ATOM 803 N N . LEU A 1 103 ? 1.218 -2.880 11.446 1.00 89.88 103 LEU A N 1
ATOM 804 C CA . LEU A 1 103 ? 1.534 -3.265 12.825 1.00 89.88 103 LEU A CA 1
ATOM 805 C C . LEU A 1 103 ? 0.772 -2.414 13.849 1.00 89.88 103 LEU A C 1
ATOM 807 O O . LEU A 1 103 ? 0.188 -2.955 14.790 1.00 89.88 103 LEU A O 1
ATOM 811 N N . ALA A 1 104 ? 0.726 -1.097 13.648 1.00 88.12 104 ALA A N 1
ATOM 812 C CA . ALA A 1 104 ? -0.006 -0.170 14.502 1.00 88.12 104 ALA A CA 1
ATOM 813 C C . ALA A 1 104 ? -1.501 -0.496 14.523 1.00 88.12 104 ALA A C 1
ATOM 815 O O . ALA A 1 104 ? -2.117 -0.427 15.582 1.00 88.12 104 ALA A O 1
ATOM 816 N N . ARG A 1 105 ? -2.078 -0.935 13.399 1.00 84.25 105 ARG A N 1
ATOM 817 C CA . ARG A 1 105 ? -3.479 -1.362 13.330 1.00 84.25 105 ARG A CA 1
ATOM 818 C C . ARG A 1 105 ? -3.727 -2.637 14.131 1.00 84.25 105 ARG A C 1
ATOM 820 O O . ARG A 1 105 ? -4.693 -2.687 14.888 1.00 84.25 105 ARG A O 1
ATOM 827 N N . LEU A 1 106 ? -2.832 -3.627 14.067 1.00 84.38 106 LEU A N 1
ATOM 828 C CA . LEU A 1 106 ? -2.923 -4.826 14.919 1.00 84.38 106 LEU A CA 1
ATOM 829 C C . LEU A 1 106 ? -2.856 -4.477 16.409 1.00 84.38 106 LEU A C 1
ATOM 831 O O . LEU A 1 106 ? -3.593 -5.046 17.215 1.00 84.38 106 LEU A O 1
ATOM 835 N N . LEU A 1 107 ? -1.987 -3.535 16.780 1.00 86.00 107 LEU A N 1
ATOM 836 C CA . LEU A 1 107 ? -1.864 -3.056 18.157 1.00 86.00 107 LEU A CA 1
ATOM 837 C C . LEU A 1 107 ? -3.085 -2.238 18.593 1.00 86.00 107 LEU A C 1
ATOM 839 O O . LEU A 1 107 ? -3.583 -2.428 19.703 1.00 86.00 107 LEU A O 1
ATOM 843 N N . ALA A 1 108 ? -3.607 -1.374 17.723 1.00 85.00 108 ALA A N 1
ATOM 844 C CA . ALA A 1 108 ? -4.804 -0.578 17.973 1.00 85.00 108 ALA A CA 1
ATOM 845 C C . ALA A 1 108 ? -6.026 -1.465 18.216 1.00 85.00 108 ALA A C 1
ATOM 847 O O . ALA A 1 108 ? -6.784 -1.226 19.150 1.00 85.00 108 ALA A O 1
ATOM 848 N N . LEU A 1 109 ? -6.170 -2.540 17.439 1.00 79.75 109 LEU A N 1
ATOM 849 C CA . LEU A 1 109 ? -7.247 -3.514 17.611 1.00 79.75 109 LEU A CA 1
ATOM 850 C C . LEU A 1 109 ? -7.154 -4.269 18.943 1.00 79.75 109 LEU A C 1
ATOM 852 O O . LEU A 1 109 ? -8.184 -4.580 19.534 1.00 79.75 109 LEU A O 1
ATOM 856 N N . LYS A 1 110 ? -5.939 -4.549 19.434 1.00 83.88 110 LYS A N 1
ATOM 857 C CA . LYS A 1 110 ? -5.734 -5.180 20.750 1.00 83.88 110 LYS A CA 1
ATOM 858 C C . LYS A 1 110 ? -5.991 -4.225 21.913 1.00 83.88 110 LYS A C 1
ATOM 860 O O . LYS A 1 110 ? -6.462 -4.653 22.958 1.00 83.88 110 LYS A O 1
ATOM 865 N N . THR A 1 111 ? -5.642 -2.953 21.741 1.00 83.69 111 THR A N 1
ATOM 866 C CA . THR A 1 111 ? -5.718 -1.928 22.794 1.00 83.69 111 THR A CA 1
ATOM 867 C C . THR A 1 111 ? -7.039 -1.159 22.799 1.00 83.69 111 THR A C 1
ATOM 869 O O . THR A 1 111 ? -7.300 -0.418 23.740 1.00 83.69 111 THR A O 1
ATOM 872 N N . GLY A 1 112 ? -7.866 -1.298 21.757 1.00 80.69 112 GLY A N 1
ATOM 873 C CA . GLY A 1 112 ? -9.086 -0.507 21.572 1.00 80.69 112 GLY A CA 1
ATOM 874 C C . GLY A 1 112 ? -8.822 0.986 21.333 1.00 80.69 112 GLY A C 1
ATOM 875 O O . GLY A 1 112 ? -9.736 1.803 21.442 1.00 80.69 112 GLY A O 1
ATOM 876 N N . ASN A 1 113 ? -7.576 1.374 21.034 1.00 83.88 113 ASN A N 1
ATOM 877 C CA . ASN A 1 113 ? -7.190 2.775 20.904 1.00 83.88 113 ASN A CA 1
ATOM 878 C C . ASN A 1 113 ? -7.601 3.339 19.534 1.00 83.88 113 ASN A C 1
ATOM 880 O O . ASN A 1 113 ? -6.971 3.071 18.508 1.00 83.88 113 ASN A O 1
ATOM 884 N N . ARG A 1 114 ? -8.645 4.174 19.543 1.00 81.50 114 ARG A N 1
ATOM 885 C CA . ARG A 1 114 ? -9.234 4.798 18.347 1.00 81.50 114 ARG A CA 1
ATOM 886 C C . ARG A 1 114 ? -8.259 5.708 17.607 1.00 81.50 114 ARG A C 1
ATOM 888 O O . ARG A 1 114 ? -8.191 5.676 16.382 1.00 81.50 114 ARG A O 1
ATOM 895 N N . THR A 1 115 ? -7.478 6.498 18.339 1.00 84.19 115 THR A N 1
ATOM 896 C CA . THR A 1 115 ? -6.504 7.419 17.742 1.00 84.19 115 THR A CA 1
ATOM 897 C C . THR A 1 115 ? -5.410 6.645 17.016 1.00 84.19 115 THR A C 1
ATOM 899 O O . THR A 1 115 ? -5.056 6.985 15.888 1.00 84.19 115 THR A O 1
ATOM 902 N N . LEU A 1 116 ? -4.930 5.555 17.622 1.00 84.56 116 LEU A N 1
ATOM 903 C CA . LEU A 1 116 ? -3.931 4.689 17.000 1.00 84.56 116 LEU A CA 1
ATOM 904 C C . LEU A 1 116 ? -4.484 3.998 15.745 1.00 84.56 116 LEU A C 1
ATOM 906 O O . LEU A 1 116 ? -3.768 3.884 14.757 1.00 84.56 116 LEU A O 1
ATOM 910 N N . LEU A 1 117 ? -5.759 3.597 15.748 1.00 83.81 117 LEU A N 1
ATOM 911 C CA . LEU A 1 117 ? -6.411 2.977 14.591 1.00 83.81 117 LEU A CA 1
ATOM 912 C C . LEU A 1 117 ? -6.528 3.944 13.400 1.00 83.81 117 LEU A C 1
ATOM 914 O O . LEU A 1 117 ? -6.249 3.557 12.266 1.00 83.81 117 LEU A O 1
ATOM 918 N N . ARG A 1 118 ? -6.877 5.210 13.661 1.00 83.25 118 ARG A N 1
ATOM 919 C CA . ARG A 1 118 ? -6.941 6.269 12.637 1.00 83.25 118 ARG A CA 1
ATOM 920 C C . ARG A 1 118 ? -5.566 6.561 12.040 1.00 83.25 118 ARG A C 1
ATOM 922 O O . ARG A 1 118 ? -5.416 6.564 10.822 1.00 83.25 118 ARG A O 1
ATOM 929 N N . LEU A 1 119 ? -4.553 6.746 12.889 1.00 85.50 119 LEU A N 1
ATOM 930 C CA . LEU A 1 119 ? -3.178 6.985 12.439 1.00 85.50 119 LEU A CA 1
ATOM 931 C C . LEU A 1 119 ? -2.624 5.800 11.646 1.00 85.50 119 LEU A C 1
ATOM 933 O O . LEU A 1 119 ? -1.977 5.992 10.620 1.00 85.50 119 LEU A O 1
ATOM 937 N N . ALA A 1 120 ? -2.923 4.578 12.084 1.00 87.31 120 ALA A N 1
ATOM 938 C CA . ALA A 1 120 ? -2.524 3.370 11.387 1.00 87.31 120 ALA A CA 1
ATOM 939 C C . ALA A 1 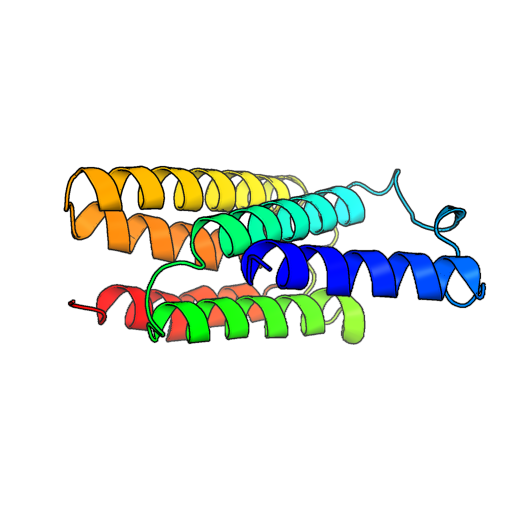120 ? -3.127 3.286 9.975 1.00 87.31 120 ALA A C 1
ATOM 941 O O . ALA A 1 120 ? -2.423 2.924 9.039 1.00 87.31 120 ALA A O 1
ATOM 942 N N . ARG A 1 121 ? -4.399 3.668 9.802 1.00 84.19 121 ARG A N 1
ATOM 943 C CA . ARG A 1 121 ? -5.086 3.695 8.497 1.00 84.19 121 ARG A CA 1
ATOM 944 C C . ARG A 1 121 ? -4.519 4.738 7.545 1.00 84.19 121 ARG A C 1
ATOM 946 O O . ARG A 1 121 ? -4.194 4.399 6.413 1.00 84.19 121 ARG A O 1
ATOM 953 N N . ILE A 1 122 ? -4.315 5.960 8.033 1.00 86.38 122 ILE A N 1
ATOM 954 C CA . ILE A 1 122 ? -3.653 7.025 7.268 1.00 86.38 122 ILE A CA 1
ATOM 955 C C . ILE A 1 122 ? -2.258 6.561 6.829 1.00 86.38 122 ILE A C 1
ATOM 957 O O . ILE A 1 122 ? -1.877 6.726 5.672 1.00 86.38 122 ILE A O 1
ATOM 961 N N . GLY A 1 123 ? -1.526 5.912 7.742 1.00 88.44 123 GLY A N 1
ATOM 962 C CA . GLY A 1 123 ? -0.250 5.273 7.443 1.00 88.44 123 GLY A CA 1
ATOM 963 C C . GLY A 1 123 ? -0.367 4.218 6.341 1.00 88.44 123 GLY A C 1
ATOM 964 O O . GLY A 1 123 ? 0.420 4.199 5.409 1.00 88.44 123 GLY A O 1
ATOM 965 N N . GLN A 1 124 ? -1.379 3.358 6.370 1.00 88.75 124 GLN A N 1
ATOM 966 C CA . GLN A 1 124 ? -1.564 2.358 5.316 1.00 88.75 124 GLN A CA 1
ATOM 967 C C . GLN A 1 124 ? -1.863 2.984 3.946 1.00 88.75 124 GLN A C 1
ATOM 969 O O . GLN A 1 124 ? -1.248 2.594 2.958 1.00 88.75 124 GLN A O 1
ATOM 974 N N . GLU A 1 125 ? -2.771 3.958 3.878 1.00 87.31 125 GLU A N 1
ATOM 975 C CA . GLU A 1 125 ? -3.170 4.606 2.620 1.00 87.31 125 GLU A CA 1
ATOM 976 C C . GLU A 1 125 ? -2.002 5.367 1.981 1.00 87.31 125 GLU A C 1
ATOM 978 O O . GLU A 1 125 ? -1.688 5.160 0.807 1.00 87.31 125 GLU A O 1
ATOM 983 N N . LEU A 1 126 ? -1.298 6.185 2.770 1.00 87.50 126 LEU A N 1
ATOM 984 C CA . LEU A 1 126 ? -0.109 6.898 2.300 1.00 87.50 126 LEU A CA 1
ATOM 985 C C . LEU A 1 126 ? 1.028 5.930 1.963 1.00 87.50 126 LEU A C 1
ATOM 987 O O . LEU A 1 126 ? 1.734 6.129 0.979 1.00 87.50 126 LEU A O 1
ATOM 991 N N . GLY A 1 127 ? 1.195 4.862 2.742 1.00 88.38 127 GLY A N 1
ATOM 992 C CA . GLY A 1 127 ? 2.253 3.878 2.534 1.00 88.38 127 GLY A CA 1
ATOM 993 C C . GLY A 1 127 ? 2.093 3.110 1.228 1.00 88.38 127 GLY A C 1
ATOM 994 O O . GLY A 1 127 ? 3.073 2.916 0.510 1.00 88.38 127 GLY A O 1
ATOM 995 N N . VAL A 1 128 ? 0.856 2.731 0.881 1.00 86.62 128 VAL A N 1
ATOM 996 C CA . VAL A 1 128 ? 0.539 2.106 -0.414 1.00 86.62 128 VAL A CA 1
ATOM 997 C C . VAL A 1 128 ? 0.849 3.063 -1.561 1.00 86.62 128 VAL A C 1
ATOM 999 O O . VAL A 1 128 ? 1.578 2.687 -2.476 1.00 86.62 128 VAL A O 1
ATOM 1002 N N . ALA A 1 129 ? 0.344 4.296 -1.502 1.00 87.00 129 ALA A N 1
ATOM 1003 C CA . ALA A 1 129 ? 0.544 5.279 -2.563 1.00 87.00 129 ALA A CA 1
ATOM 1004 C C . ALA A 1 129 ? 2.031 5.595 -2.803 1.00 87.00 129 ALA A C 1
ATOM 1006 O O . ALA A 1 129 ? 2.514 5.543 -3.937 1.00 87.00 129 ALA A O 1
ATOM 1007 N N . LEU A 1 130 ? 2.773 5.864 -1.724 1.00 88.56 130 LEU A N 1
ATOM 1008 C CA . LEU A 1 130 ? 4.197 6.189 -1.783 1.00 88.56 130 LEU A CA 1
ATOM 1009 C C . LEU A 1 130 ? 5.044 4.979 -2.195 1.00 88.56 130 LEU A C 1
ATOM 1011 O O . LEU A 1 130 ? 5.954 5.125 -3.007 1.00 88.56 130 LEU A O 1
ATOM 1015 N N . GLY A 1 131 ? 4.735 3.780 -1.692 1.00 86.00 131 GLY A N 1
ATOM 1016 C CA . GLY A 1 131 ? 5.444 2.551 -2.058 1.00 86.00 131 GLY A CA 1
ATOM 1017 C C . GLY A 1 131 ? 5.289 2.196 -3.541 1.00 86.00 131 GLY A C 1
ATOM 1018 O O . GLY A 1 131 ? 6.265 1.877 -4.232 1.00 86.00 131 GLY A O 1
ATOM 1019 N N . LEU A 1 132 ? 4.078 2.377 -4.076 1.00 85.38 132 LEU A N 1
ATOM 1020 C CA . LEU A 1 132 ? 3.795 2.244 -5.508 1.00 85.38 132 LEU A CA 1
ATOM 1021 C C . LEU A 1 132 ? 4.361 3.399 -6.348 1.00 85.38 132 LEU A C 1
ATOM 1023 O O . LEU A 1 132 ? 4.428 3.274 -7.566 1.00 85.38 132 LEU A O 1
ATOM 1027 N N . GLY A 1 133 ? 4.828 4.478 -5.716 1.00 84.25 133 GLY A N 1
ATOM 1028 C CA . GLY A 1 133 ? 5.457 5.605 -6.400 1.00 84.25 133 GLY A CA 1
ATOM 1029 C C . GLY A 1 133 ? 4.475 6.483 -7.176 1.00 84.25 133 GLY A C 1
ATOM 1030 O O . GLY A 1 133 ? 4.910 7.181 -8.084 1.00 84.25 133 GLY A O 1
ATOM 1031 N N . SER A 1 134 ? 3.186 6.476 -6.824 1.00 84.88 134 SER A N 1
ATOM 1032 C CA . SER A 1 134 ? 2.143 7.190 -7.570 1.00 84.88 134 SER A CA 1
ATOM 1033 C C . SER A 1 134 ? 1.752 8.511 -6.903 1.00 84.88 134 SER A C 1
ATOM 1035 O O . SER A 1 134 ? 1.262 8.537 -5.765 1.00 84.88 134 SER A O 1
ATOM 1037 N N . ILE A 1 135 ? 1.908 9.628 -7.625 1.00 81.44 135 ILE A N 1
ATOM 1038 C CA . ILE A 1 135 ? 1.413 10.938 -7.171 1.00 81.44 135 ILE A CA 1
ATOM 1039 C C . ILE A 1 135 ? -0.117 10.943 -7.180 1.00 81.44 135 ILE A C 1
ATOM 1041 O O . ILE A 1 135 ? -0.718 11.382 -6.200 1.00 81.44 135 ILE A O 1
ATOM 1045 N N . ALA A 1 136 ? -0.757 10.407 -8.225 1.00 79.88 136 ALA A N 1
ATOM 1046 C CA . ALA A 1 136 ? -2.215 10.286 -8.288 1.00 79.88 136 ALA A CA 1
ATOM 1047 C C . ALA A 1 136 ? -2.772 9.480 -7.100 1.00 79.88 136 ALA A C 1
ATOM 1049 O O . ALA A 1 136 ? -3.713 9.908 -6.427 1.00 79.88 136 ALA A O 1
ATOM 1050 N N . GLY A 1 137 ? -2.129 8.358 -6.775 1.00 77.75 137 GLY A N 1
ATOM 1051 C CA . GLY A 1 137 ? -2.413 7.562 -5.587 1.00 77.75 137 GLY A CA 1
ATOM 1052 C C . GLY A 1 137 ? -2.250 8.347 -4.287 1.00 77.75 137 GLY A C 1
ATOM 1053 O O . GLY A 1 137 ? -3.090 8.249 -3.394 1.00 77.75 137 GLY A O 1
ATOM 1054 N N . THR A 1 138 ? -1.210 9.179 -4.197 1.00 80.56 138 THR A N 1
ATOM 1055 C CA . THR A 1 138 ? -0.935 10.011 -3.015 1.00 80.56 138 THR A CA 1
ATOM 1056 C C . THR A 1 138 ? -1.998 11.094 -2.842 1.00 80.56 138 THR A C 1
ATOM 1058 O O . THR A 1 138 ? -2.474 11.318 -1.732 1.00 80.56 138 THR A O 1
ATOM 1061 N N . VAL A 1 139 ? -2.439 11.724 -3.933 1.00 82.06 139 VAL A N 1
ATOM 1062 C CA . VAL A 1 139 ? -3.550 12.687 -3.920 1.00 82.06 139 VAL A CA 1
ATOM 1063 C C . VAL A 1 139 ? -4.826 12.013 -3.414 1.00 82.06 139 VAL A C 1
ATOM 1065 O O . VAL A 1 139 ? -5.506 12.559 -2.548 1.00 82.06 139 VAL A O 1
ATOM 1068 N N . ILE A 1 140 ? -5.131 10.796 -3.865 1.00 80.31 140 ILE A N 1
ATOM 1069 C CA . ILE A 1 140 ? -6.305 10.060 -3.373 1.00 80.31 140 ILE A CA 1
ATOM 1070 C C . ILE A 1 140 ? -6.142 9.651 -1.904 1.00 80.31 140 ILE A C 1
ATOM 1072 O O . ILE A 1 140 ? -7.094 9.737 -1.131 1.00 80.31 140 ILE A O 1
ATOM 1076 N N . ALA A 1 141 ? -4.945 9.270 -1.470 1.00 78.75 141 ALA A N 1
ATOM 1077 C CA . ALA A 1 141 ? -4.699 8.988 -0.060 1.00 78.75 141 ALA A CA 1
ATOM 1078 C C . ALA A 1 141 ? -4.909 10.241 0.813 1.00 78.75 141 ALA A C 1
ATOM 1080 O O . ALA A 1 141 ? -5.495 10.157 1.888 1.00 78.75 141 ALA A O 1
ATOM 1081 N N . VAL A 1 142 ? -4.498 11.424 0.350 1.00 81.38 142 VAL A N 1
ATOM 1082 C CA . VAL A 1 142 ? -4.618 12.668 1.127 1.00 81.38 142 VAL A CA 1
ATOM 1083 C C . VAL A 1 142 ? -6.042 13.228 1.127 1.00 81.38 142 VAL A C 1
ATOM 1085 O O . VAL A 1 142 ? -6.532 13.632 2.181 1.00 81.38 142 VAL A O 1
ATOM 1088 N N . PHE A 1 143 ? -6.714 13.272 -0.027 1.00 76.81 143 PHE A N 1
ATOM 1089 C CA . PHE A 1 143 ? -7.980 13.998 -0.172 1.00 76.81 143 PHE A CA 1
ATOM 1090 C C . PHE A 1 143 ? -9.204 13.185 0.265 1.00 76.81 143 PHE A C 1
ATOM 1092 O O . PHE A 1 143 ? -9.874 13.613 1.196 1.00 76.81 143 PHE A O 1
ATOM 1099 N N . PRO A 1 144 ? -9.557 12.050 -0.364 1.00 69.81 144 PRO A N 1
ATOM 1100 C CA . PRO A 1 144 ? -10.618 11.186 0.148 1.00 69.81 144 PRO A CA 1
ATOM 1101 C C . PRO A 1 144 ? -10.142 10.221 1.248 1.00 69.81 144 PRO A C 1
ATOM 1103 O O . PR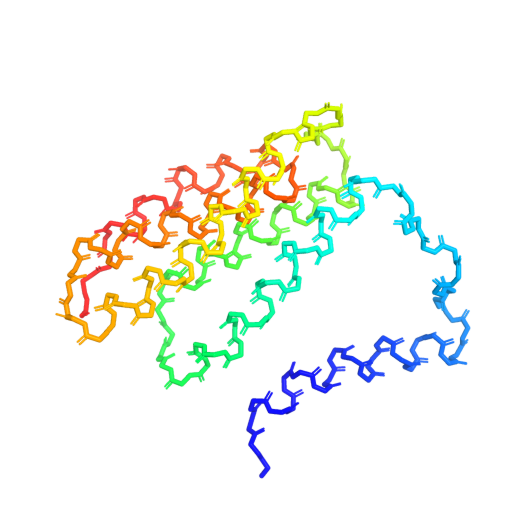O A 1 144 ? -10.925 9.928 2.151 1.00 69.81 144 PRO A O 1
ATOM 1106 N N . GLY A 1 145 ? -8.884 9.763 1.219 1.00 67.44 145 GLY A N 1
ATOM 1107 C CA . GLY A 1 145 ? -8.317 8.807 2.184 1.00 67.44 145 GLY A CA 1
ATOM 1108 C C . GLY A 1 145 ? -8.356 9.294 3.627 1.00 67.44 145 GLY A C 1
ATOM 1109 O O . GLY A 1 145 ? -9.158 8.801 4.426 1.00 67.44 145 GLY A O 1
ATOM 1110 N N . ILE A 1 146 ? -7.578 10.332 3.948 1.00 73.31 146 ILE A N 1
ATOM 1111 C CA . ILE A 1 146 ? -7.472 10.869 5.314 1.00 73.31 146 ILE A CA 1
ATOM 1112 C C . ILE A 1 146 ? -8.845 11.244 5.903 1.00 73.31 146 ILE A C 1
ATOM 1114 O O . ILE A 1 146 ? -9.149 10.792 7.010 1.00 73.31 146 ILE A O 1
ATOM 1118 N N . PRO A 1 147 ? -9.729 11.996 5.217 1.00 72.44 147 PRO A N 1
ATOM 1119 C CA . PRO A 1 147 ? -11.049 12.307 5.759 1.00 72.44 147 PRO A CA 1
ATOM 1120 C C . PRO A 1 147 ? -11.938 11.078 5.952 1.00 72.44 147 PRO A C 1
ATOM 1122 O O . PRO A 1 147 ? -12.703 11.053 6.915 1.00 72.44 147 PRO A O 1
ATOM 1125 N N . SER A 1 148 ? -11.841 10.054 5.094 1.00 67.62 148 SER A N 1
ATOM 1126 C CA . SER A 1 148 ? -12.572 8.794 5.299 1.00 67.62 148 SER A CA 1
ATOM 1127 C C . SER A 1 148 ? -12.051 8.033 6.522 1.00 67.62 148 SER A C 1
ATOM 1129 O O . SER A 1 148 ? -12.835 7.615 7.373 1.00 67.62 148 SER A O 1
ATOM 1131 N N . SER A 1 149 ? -10.728 7.976 6.683 1.00 63.62 149 SER A N 1
ATOM 1132 C CA . SER A 1 149 ? -10.047 7.368 7.826 1.00 63.62 149 SER A CA 1
ATOM 1133 C C . SER A 1 149 ? -10.366 8.072 9.150 1.00 63.62 149 SER A C 1
ATOM 1135 O O . SER A 1 149 ? -10.371 7.434 10.202 1.00 63.62 149 SER A O 1
ATOM 1137 N N . LEU A 1 150 ? -10.658 9.377 9.116 1.00 67.56 150 LEU A N 1
ATOM 1138 C CA . LEU A 1 150 ? -11.080 10.158 10.282 1.00 67.56 150 LEU A CA 1
ATOM 1139 C C . LEU A 1 150 ? -12.575 10.012 10.610 1.00 67.56 150 LEU A C 1
ATOM 1141 O O . LEU A 1 150 ? -12.937 10.142 11.780 1.00 67.56 150 LEU A O 1
ATOM 1145 N N . ARG A 1 151 ? -13.428 9.767 9.604 1.00 65.12 151 ARG A N 1
ATOM 1146 C CA . ARG A 1 151 ? -14.895 9.674 9.747 1.00 65.12 151 ARG A CA 1
ATOM 1147 C C . ARG A 1 151 ? -15.395 8.328 10.251 1.00 65.12 151 ARG A C 1
ATOM 1149 O O . ARG A 1 151 ? -16.523 8.267 10.726 1.00 65.12 151 ARG A O 1
ATOM 1156 N N . GLU A 1 152 ? -14.607 7.266 10.146 1.00 55.34 152 GLU A N 1
ATOM 1157 C CA . GLU A 1 152 ? -15.041 5.973 10.663 1.00 55.34 152 GLU A CA 1
ATOM 1158 C C . GLU A 1 152 ? -14.992 5.930 12.194 1.00 55.34 152 GLU A C 1
ATOM 1160 O O . GLU A 1 152 ? -13.931 5.931 12.829 1.00 55.34 152 GLU A O 1
ATOM 1165 N N . GLU A 1 153 ? -16.191 5.897 12.769 1.00 48.81 153 GLU A N 1
ATOM 1166 C CA . GLU A 1 153 ? -16.486 5.511 14.140 1.00 48.81 153 GLU A CA 1
ATOM 1167 C C . GLU A 1 153 ? -17.302 4.223 14.105 1.00 48.81 153 GLU A C 1
ATOM 1169 O O . GLU A 1 153 ? -18.472 4.266 13.730 1.00 48.81 153 GLU A O 1
ATOM 1174 N N . ILE A 1 154 ? -16.687 3.100 14.495 1.00 49.22 154 ILE A N 1
ATOM 1175 C CA . ILE A 1 154 ? -17.382 1.879 14.929 1.00 49.22 154 ILE A CA 1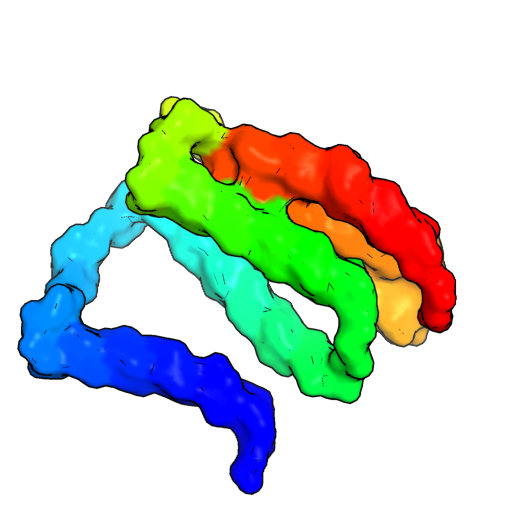
ATOM 1176 C C . ILE A 1 154 ? -16.574 1.253 16.070 1.00 49.22 154 ILE A C 1
ATOM 1178 O O . ILE A 1 154 ? -15.380 0.937 15.853 1.00 49.22 154 ILE A O 1
#

pLDDT: mean 77.92, std 9.92, range [48.81, 93.19]

Secondary structure (DSSP, 8-state):
--HHHHHHHHHHHHHHHHHHTTSS-GGGS-TT-HHHHHHHHHHHHHHHHHHHHTTS---HHHHHHHHHHHHHHHIIIII-TTB-TT-HHHHHHHHHHHHHHHHHHHHHHHHT-HHHHHHHHHHHHHHHHHHHTBHHHHHHIIIIIHHHHHH---

Radius of gyration: 16.11 Å; chains: 1; bounding box: 35×39×44 Å